Protein AF-X1QRP9-F1 (afdb_monomer_lite)

Structure (mmCIF, N/CA/C/O backbone):
data_AF-X1QRP9-F1
#
_entry.id   AF-X1QRP9-F1
#
loop_
_atom_site.group_PDB
_atom_site.id
_atom_site.type_symbol
_atom_site.label_atom_id
_atom_site.label_alt_id
_atom_site.label_comp_id
_atom_site.label_asym_id
_atom_site.label_entity_id
_atom_site.label_seq_id
_atom_site.pdbx_PDB_ins_code
_atom_site.Cartn_x
_atom_site.Cartn_y
_atom_site.Cartn_z
_atom_site.occupancy
_atom_site.B_iso_or_equiv
_atom_site.auth_seq_id
_atom_site.auth_comp_id
_atom_site.auth_asym_id
_atom_site.auth_atom_id
_atom_site.pdbx_PDB_model_num
ATOM 1 N N . HIS A 1 1 ? -8.861 1.552 -11.876 1.00 71.75 1 HIS A N 1
ATOM 2 C CA . HIS A 1 1 ? -9.420 2.735 -11.237 1.00 71.75 1 HIS A CA 1
ATOM 3 C C . HIS A 1 1 ? -10.014 2.320 -9.897 1.00 71.75 1 HIS A C 1
ATOM 5 O O . HIS A 1 1 ? -9.327 2.459 -8.900 1.00 71.75 1 HIS A O 1
ATOM 11 N N . ILE A 1 2 ? -11.141 1.589 -9.856 1.00 81.44 2 ILE A N 1
ATOM 12 C CA . ILE A 1 2 ? -11.841 1.219 -8.601 1.00 81.44 2 ILE A CA 1
ATOM 13 C C . ILE A 1 2 ? -10.967 0.618 -7.484 1.00 81.44 2 ILE A C 1
ATOM 15 O O . ILE A 1 2 ? -11.056 1.050 -6.340 1.00 81.44 2 ILE A O 1
ATOM 19 N N . ASN A 1 3 ? -10.145 -0.391 -7.778 1.00 86.12 3 ASN A N 1
ATOM 20 C CA . ASN A 1 3 ? -9.515 -1.224 -6.745 1.00 86.12 3 ASN A CA 1
ATOM 21 C C . ASN A 1 3 ? -8.020 -0.968 -6.515 1.00 86.12 3 ASN A C 1
ATOM 23 O O . ASN A 1 3 ? -7.370 -1.721 -5.788 1.00 86.12 3 ASN A O 1
ATOM 27 N N . ARG A 1 4 ? -7.429 0.040 -7.165 1.00 90.00 4 ARG A N 1
ATOM 28 C CA . ARG A 1 4 ? -5.968 0.191 -7.177 1.00 90.00 4 ARG A CA 1
ATOM 29 C C . ARG A 1 4 ? -5.535 1.651 -7.340 1.00 90.00 4 ARG A C 1
ATOM 31 O O . ARG A 1 4 ? -5.094 2.006 -8.425 1.00 90.00 4 ARG A O 1
ATOM 38 N N . PRO A 1 5 ? -5.562 2.467 -6.276 1.00 94.75 5 PRO A N 1
ATOM 39 C CA . PRO A 1 5 ? -5.031 3.833 -6.306 1.00 94.75 5 PRO A CA 1
ATOM 40 C C . PRO A 1 5 ? -3.521 3.864 -6.612 1.00 94.75 5 PRO A C 1
ATOM 42 O O . PRO A 1 5 ? -2.751 3.103 -6.012 1.00 94.75 5 PRO A O 1
ATOM 45 N N . TYR A 1 6 ? -3.060 4.732 -7.516 1.00 96.00 6 TYR A N 1
ATOM 46 C CA . TYR A 1 6 ? -1.643 4.890 -7.889 1.00 96.00 6 TYR A CA 1
ATOM 47 C C . TYR A 1 6 ? -1.276 6.343 -8.215 1.00 96.00 6 TYR A C 1
ATOM 49 O O . TYR A 1 6 ? -2.115 7.108 -8.669 1.00 96.00 6 TYR A O 1
ATOM 57 N N . ASP A 1 7 ? 0.004 6.688 -8.049 1.00 95.50 7 ASP A N 1
ATOM 58 C CA . ASP A 1 7 ? 0.569 7.990 -8.441 1.00 95.50 7 ASP A CA 1
ATOM 59 C C . ASP A 1 7 ? 1.018 7.982 -9.905 1.00 95.50 7 ASP A C 1
ATOM 61 O O . ASP A 1 7 ? 1.052 9.017 -10.562 1.00 95.50 7 ASP A O 1
ATOM 65 N N . ARG A 1 8 ? 1.416 6.812 -10.425 1.00 95.50 8 ARG A N 1
ATOM 66 C CA . ARG A 1 8 ? 1.807 6.647 -11.831 1.00 95.50 8 ARG A CA 1
ATOM 67 C C . ARG A 1 8 ? 1.190 5.377 -12.407 1.00 95.50 8 ARG A C 1
ATOM 69 O O . ARG A 1 8 ? 1.324 4.320 -11.774 1.00 95.50 8 ARG A O 1
ATOM 76 N N . PRO A 1 9 ? 0.540 5.447 -13.580 1.00 95.06 9 PRO A N 1
ATOM 77 C CA . PRO A 1 9 ? -0.010 4.268 -14.224 1.00 95.06 9 PRO A CA 1
ATOM 78 C C . PRO A 1 9 ? 1.104 3.371 -14.773 1.00 95.06 9 PRO A C 1
ATOM 80 O O . PRO A 1 9 ? 2.276 3.747 -14.852 1.00 95.06 9 PRO A O 1
ATOM 83 N N . VAL A 1 10 ? 0.723 2.155 -15.156 1.00 94.81 10 VAL A N 1
ATOM 84 C CA . VAL A 1 10 ? 1.547 1.329 -16.049 1.00 94.81 10 VAL A CA 1
ATOM 85 C C . VAL A 1 10 ? 1.682 2.026 -17.412 1.00 94.81 10 VAL A C 1
ATOM 87 O O . VAL A 1 10 ? 0.825 2.822 -17.795 1.00 94.81 10 VAL A O 1
ATOM 90 N N . LYS A 1 11 ? 2.749 1.742 -18.160 1.00 92.88 11 LYS A N 1
ATOM 91 C CA . LYS A 1 11 ? 2.922 2.209 -19.541 1.00 92.88 11 LYS A CA 1
ATOM 92 C C . LYS A 1 11 ? 1.753 1.705 -20.394 1.00 92.88 11 LYS A C 1
ATOM 94 O O . LYS A 1 11 ? 1.412 0.528 -20.328 1.00 92.88 11 LYS A O 1
ATOM 99 N N . GLY A 1 12 ? 1.145 2.603 -21.170 1.00 91.19 12 GLY A N 1
ATOM 100 C CA . GLY A 1 12 ? -0.067 2.309 -21.947 1.00 91.19 12 GLY A CA 1
ATOM 101 C C . GLY A 1 12 ? -1.344 2.192 -21.105 1.00 91.19 12 GLY A C 1
ATOM 102 O O . GLY A 1 12 ? -2.407 1.924 -21.651 1.00 91.19 12 GLY A O 1
ATOM 103 N N . GLY A 1 13 ? -1.257 2.386 -19.785 1.00 91.81 13 GLY A N 1
ATOM 104 C CA . GLY A 1 13 ? -2.422 2.519 -18.920 1.00 91.81 13 GLY A CA 1
ATOM 105 C C . GLY A 1 13 ? -3.061 3.903 -19.026 1.00 91.81 13 GLY A C 1
ATOM 106 O O . GLY A 1 13 ? -2.568 4.793 -19.716 1.00 91.81 13 GLY A O 1
ATOM 107 N N . TYR A 1 14 ? -4.152 4.087 -18.291 1.00 91.88 14 TYR A N 1
ATOM 108 C CA . TYR A 1 14 ? -4.891 5.344 -18.242 1.00 91.88 14 TYR A CA 1
ATOM 109 C C . TYR A 1 14 ? -4.577 6.143 -16.971 1.00 91.88 14 TYR A C 1
ATOM 111 O O . TYR A 1 14 ? -4.161 5.593 -15.946 1.00 91.88 14 TYR A O 1
ATOM 119 N N . ASN A 1 15 ? -4.804 7.452 -17.031 1.00 90.00 15 ASN A N 1
ATOM 120 C CA . ASN A 1 15 ? -4.772 8.305 -15.847 1.00 90.00 15 ASN A CA 1
ATOM 121 C C . ASN A 1 15 ? -6.000 8.040 -14.985 1.00 90.00 15 ASN A C 1
ATOM 123 O O . ASN A 1 15 ? -7.093 7.857 -15.514 1.00 90.00 15 ASN A O 1
ATOM 127 N N . GLU A 1 16 ? -5.812 8.021 -13.669 1.00 88.75 16 GLU A N 1
ATOM 128 C CA . GLU A 1 16 ? -6.921 7.811 -12.745 1.00 88.75 16 GLU A CA 1
ATOM 129 C C . GLU A 1 16 ? -8.007 8.881 -12.999 1.00 88.75 16 GLU A C 1
ATOM 131 O O . GLU A 1 16 ? -7.673 10.066 -13.077 1.00 88.75 16 GLU A O 1
ATOM 136 N N . PRO A 1 17 ? -9.284 8.489 -13.175 1.00 91.56 17 PRO A N 1
ATOM 137 C CA . PRO A 1 17 ? -10.365 9.429 -13.485 1.00 91.56 17 PRO A CA 1
ATOM 138 C C . PRO A 1 17 ? -10.736 10.322 -12.291 1.00 91.56 17 PRO A C 1
ATOM 140 O O . PRO A 1 17 ? -11.514 11.259 -12.438 1.00 91.56 17 PRO A O 1
ATOM 143 N N . GLU A 1 18 ? -10.197 10.026 -11.109 1.00 93.31 18 GLU A N 1
ATOM 144 C CA . GLU A 1 18 ? -10.413 10.755 -9.867 1.00 93.31 18 GLU A CA 1
ATOM 145 C C . GLU A 1 18 ? -9.108 10.874 -9.077 1.00 93.31 18 GLU A C 1
ATOM 147 O O . GLU A 1 18 ? -8.133 10.159 -9.321 1.00 93.31 18 GLU A O 1
ATOM 152 N N . HIS A 1 19 ? -9.082 11.765 -8.087 1.00 94.62 19 HIS A N 1
ATOM 153 C CA . HIS A 1 19 ? -7.948 11.821 -7.174 1.00 94.62 19 HIS A CA 1
ATOM 154 C C . HIS A 1 19 ? -7.814 10.477 -6.419 1.00 94.62 19 HIS A C 1
ATOM 156 O O . HIS A 1 19 ? -8.803 10.022 -5.837 1.00 94.62 19 HIS A O 1
ATOM 162 N N . PRO A 1 20 ? -6.620 9.849 -6.341 1.00 95.25 20 PRO A N 1
ATOM 163 C CA . PRO A 1 20 ? -6.464 8.499 -5.782 1.00 95.25 20 PRO A CA 1
ATOM 164 C C . PRO A 1 20 ? -6.972 8.323 -4.340 1.00 95.25 20 PRO A C 1
ATOM 166 O O . PRO A 1 20 ? -7.359 7.222 -3.949 1.00 95.25 20 PRO A O 1
ATOM 169 N N . LEU A 1 21 ? -7.015 9.405 -3.553 1.00 95.75 21 LEU A N 1
ATOM 170 C CA . LEU A 1 21 ? -7.603 9.404 -2.207 1.00 95.75 21 LEU A CA 1
ATOM 171 C C . LEU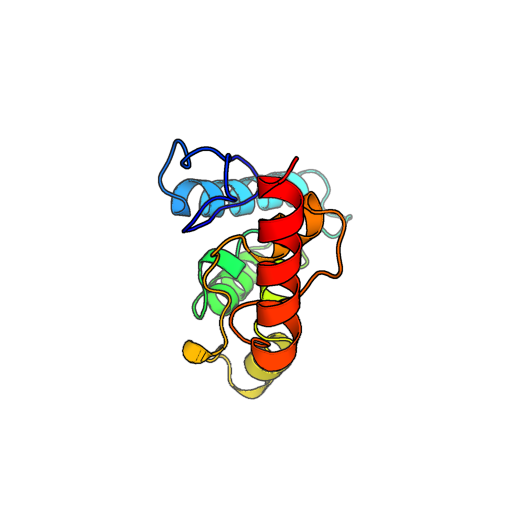 A 1 21 ? -9.096 9.023 -2.206 1.00 95.75 21 LEU A C 1
ATOM 173 O O . LEU A 1 21 ? -9.529 8.336 -1.284 1.00 95.75 21 LEU A O 1
ATOM 177 N N . HIS A 1 22 ? -9.864 9.384 -3.242 1.00 96.19 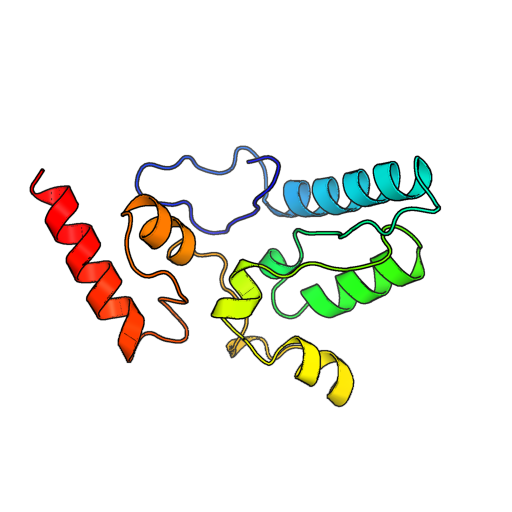22 HIS A N 1
ATOM 178 C CA . HIS A 1 22 ? -11.251 8.925 -3.390 1.00 96.19 22 HIS A CA 1
ATOM 179 C C . HIS A 1 22 ? -11.315 7.405 -3.557 1.00 96.19 22 HIS A C 1
ATOM 181 O O . HIS A 1 22 ? -12.147 6.752 -2.930 1.00 96.19 22 HIS A O 1
ATOM 187 N N . GLY A 1 23 ? -10.382 6.824 -4.316 1.00 95.88 23 GLY A N 1
ATOM 188 C CA . GLY A 1 23 ? -10.241 5.374 -4.435 1.00 95.88 23 GLY A CA 1
ATOM 189 C C . GLY A 1 23 ? -9.894 4.705 -3.100 1.00 95.88 23 GLY A C 1
ATOM 190 O O . GLY A 1 23 ? -10.467 3.673 -2.763 1.00 95.88 23 GLY A O 1
ATOM 191 N N . VAL A 1 24 ? -9.011 5.305 -2.294 1.00 97.06 24 VAL A N 1
ATOM 192 C CA . VAL A 1 24 ? -8.697 4.802 -0.941 1.00 97.06 24 VAL A CA 1
ATOM 193 C C . VAL A 1 24 ? -9.930 4.837 -0.035 1.00 97.06 24 VAL A C 1
ATOM 195 O O . VAL A 1 24 ? -10.278 3.818 0.558 1.00 97.06 24 VAL A O 1
ATOM 198 N N . GLN A 1 25 ? -10.624 5.976 0.030 1.00 96.75 25 GLN A N 1
ATOM 199 C CA . GLN A 1 25 ? -11.858 6.124 0.807 1.00 96.75 25 GLN A CA 1
ATOM 200 C C . GLN A 1 25 ? -12.907 5.087 0.388 1.00 96.75 25 GLN A C 1
ATOM 202 O O . GLN A 1 25 ? -13.547 4.461 1.233 1.00 96.75 25 GLN A O 1
ATOM 207 N N . ARG A 1 26 ? -13.077 4.893 -0.923 1.00 96.50 26 ARG A N 1
ATOM 208 C CA . ARG A 1 26 ? -14.007 3.918 -1.492 1.00 96.50 26 ARG A CA 1
ATOM 209 C C . ARG A 1 26 ? -13.687 2.506 -1.030 1.00 96.50 26 ARG A C 1
ATOM 211 O O . ARG A 1 26 ? -14.602 1.790 -0.641 1.00 96.50 26 ARG A O 1
ATOM 218 N N . LEU A 1 27 ? -12.412 2.121 -1.035 1.00 96.88 27 LEU A N 1
ATOM 219 C CA . LEU A 1 27 ? -11.997 0.797 -0.580 1.00 96.88 27 LEU A CA 1
ATOM 220 C C . LEU A 1 27 ? -12.295 0.579 0.901 1.00 96.88 27 LEU A C 1
ATOM 222 O O . LEU A 1 27 ? -12.833 -0.471 1.236 1.00 96.88 27 LEU A O 1
ATOM 226 N N . PHE A 1 28 ? -12.033 1.571 1.757 1.00 97.31 28 PHE A N 1
ATOM 227 C CA . PHE A 1 28 ? -12.357 1.480 3.186 1.00 97.31 28 PHE A CA 1
ATOM 228 C C . PHE A 1 28 ? -13.862 1.330 3.409 1.00 97.31 28 PHE A C 1
ATOM 230 O O . PHE A 1 28 ? -14.298 0.422 4.119 1.00 97.31 28 PHE A O 1
ATOM 237 N N . LYS A 1 29 ? -14.658 2.172 2.739 1.00 97.25 29 LYS A N 1
ATOM 238 C CA . LYS A 1 29 ? -16.121 2.129 2.814 1.00 97.25 29 LYS A CA 1
ATOM 239 C C . LYS A 1 29 ? -16.664 0.764 2.389 1.00 97.25 29 LYS A C 1
ATOM 241 O O . LYS A 1 29 ? -17.440 0.172 3.130 1.00 97.25 29 LYS A O 1
ATOM 246 N N . LEU A 1 30 ? -16.237 0.258 1.232 1.00 96.94 30 LEU A N 1
ATOM 247 C CA . LEU A 1 30 ? -16.715 -1.022 0.706 1.00 96.94 30 LEU A CA 1
ATOM 248 C C . LEU A 1 30 ? -16.326 -2.190 1.616 1.00 96.94 30 LEU A C 1
ATOM 250 O O . LEU A 1 30 ? -17.158 -3.054 1.866 1.00 96.94 30 LEU A O 1
ATOM 254 N N . SER A 1 31 ? -15.103 -2.209 2.163 1.00 97.00 31 SER A N 1
ATOM 255 C CA . SER A 1 31 ? -14.740 -3.235 3.150 1.00 97.00 31 SER A CA 1
ATOM 256 C C . SER A 1 31 ? -15.613 -3.164 4.407 1.00 97.00 31 SER A C 1
ATOM 258 O O . SER A 1 31 ? -16.061 -4.209 4.869 1.00 97.00 31 SER A O 1
ATOM 260 N N . GLY A 1 32 ? -15.933 -1.951 4.879 1.00 97.94 32 GLY A N 1
ATOM 261 C CA . GLY A 1 32 ? -16.854 -1.698 5.994 1.00 97.94 32 GLY A CA 1
ATOM 262 C C . GLY A 1 32 ? -18.259 -2.222 5.752 1.00 97.94 32 GLY A C 1
ATOM 263 O O . GLY A 1 32 ? -18.843 -2.878 6.612 1.00 97.94 32 GLY A O 1
ATOM 264 N N . GLU A 1 33 ? -18.807 -1.948 4.573 1.00 98.12 33 GLU A N 1
ATOM 265 C CA . GLU A 1 33 ? -20.128 -2.432 4.172 1.00 98.12 33 GLU A CA 1
ATOM 266 C C . GLU A 1 33 ? -20.164 -3.962 4.102 1.00 98.12 33 GLU A C 1
ATOM 268 O O . GLU A 1 33 ? -21.097 -4.571 4.624 1.00 98.12 33 GLU A O 1
ATOM 273 N N . ILE A 1 34 ? -19.124 -4.588 3.541 1.00 97.81 34 ILE A N 1
ATOM 274 C CA . ILE A 1 34 ? -19.019 -6.051 3.479 1.00 97.81 34 ILE A CA 1
ATOM 275 C C . ILE A 1 34 ? -18.894 -6.638 4.890 1.00 97.81 34 ILE A C 1
ATOM 277 O O . ILE A 1 34 ? -19.649 -7.545 5.225 1.00 97.81 34 ILE A O 1
ATOM 281 N N . GLN A 1 35 ? -18.008 -6.113 5.744 1.00 98.25 35 GLN A N 1
ATOM 282 C CA . GLN A 1 35 ? -17.811 -6.641 7.101 1.00 98.25 35 GLN A CA 1
ATOM 283 C C . GLN A 1 35 ? -19.092 -6.566 7.938 1.00 98.25 35 GLN A C 1
ATOM 285 O O . GLN A 1 35 ? -19.382 -7.490 8.691 1.00 98.25 35 GLN A O 1
ATOM 290 N N . LYS A 1 36 ? -19.880 -5.496 7.781 1.00 98.12 36 LYS A N 1
ATOM 291 C CA . LYS A 1 36 ? -21.189 -5.354 8.438 1.00 98.12 36 LYS A CA 1
ATOM 292 C C . LYS A 1 36 ? -22.229 -6.332 7.900 1.00 98.12 36 LYS A C 1
ATOM 294 O O . LYS A 1 36 ? -23.067 -6.795 8.665 1.00 98.12 36 LYS A O 1
ATOM 299 N N . ALA A 1 37 ? -22.200 -6.620 6.599 1.00 98.44 37 ALA A N 1
ATOM 300 C CA . ALA A 1 37 ? -23.140 -7.542 5.969 1.00 98.44 37 ALA A CA 1
ATOM 301 C C . ALA A 1 37 ? -22.860 -9.013 6.326 1.00 98.44 37 ALA A C 1
ATOM 303 O O . ALA A 1 37 ? -23.790 -9.814 6.362 1.00 98.44 37 ALA A O 1
ATOM 304 N N . VAL A 1 38 ? -21.597 -9.365 6.591 1.00 97.38 38 VAL A N 1
ATOM 305 C CA . VAL A 1 38 ? -21.165 -10.722 6.966 1.00 97.38 38 VAL A CA 1
ATOM 306 C C . VAL A 1 38 ? -20.264 -10.692 8.214 1.00 97.38 38 VAL A C 1
ATOM 308 O O . VAL A 1 38 ? -19.059 -10.923 8.110 1.00 97.38 38 VAL A O 1
ATOM 311 N N . PRO A 1 39 ? -20.818 -10.405 9.409 1.00 96.00 39 PRO A N 1
ATOM 312 C CA . PRO A 1 39 ? -20.031 -10.123 10.617 1.00 96.00 39 PRO A CA 1
ATOM 313 C C . PRO A 1 39 ? -19.126 -11.279 11.062 1.00 96.00 39 PRO A C 1
ATOM 315 O O . PRO A 1 39 ? -18.037 -11.030 11.573 1.00 96.00 39 PRO A O 1
ATOM 318 N N . ASP A 1 40 ? -19.531 -12.525 10.814 1.00 97.12 40 ASP A N 1
ATOM 319 C CA . ASP A 1 40 ? -18.777 -13.716 11.226 1.00 97.12 40 ASP A CA 1
ATOM 320 C C . ASP A 1 40 ? -17.641 -14.089 10.259 1.00 97.12 40 ASP A C 1
ATOM 322 O O . ASP A 1 40 ? -16.828 -14.965 10.556 1.00 97.12 40 ASP A O 1
ATOM 326 N N . LEU A 1 41 ? -17.565 -13.437 9.092 1.00 97.50 41 LEU A N 1
ATOM 327 C CA . LEU A 1 41 ? -16.513 -13.666 8.108 1.00 97.50 41 LEU A CA 1
ATOM 328 C C . LEU A 1 41 ? -15.466 -12.543 8.192 1.00 97.50 41 LEU A C 1
ATOM 330 O O . LEU A 1 41 ? -15.790 -11.385 7.914 1.00 97.50 41 LEU A O 1
ATOM 334 N N . PRO A 1 42 ? -14.195 -12.846 8.513 1.00 97.62 42 PRO A N 1
ATOM 335 C CA . PRO A 1 42 ? -13.136 -11.844 8.500 1.00 97.62 42 PRO A CA 1
ATOM 336 C C . PRO A 1 42 ? -12.935 -11.241 7.104 1.00 97.62 42 PRO A C 1
ATOM 338 O O . PRO A 1 42 ? -12.559 -11.935 6.157 1.00 97.62 42 PRO A O 1
ATOM 341 N N . VAL A 1 43 ? -13.134 -9.929 6.981 1.00 98.25 43 VAL A N 1
ATOM 342 C CA . VAL A 1 43 ? -12.855 -9.175 5.753 1.00 98.25 43 VAL A CA 1
ATOM 343 C C . VAL A 1 43 ? -11.442 -8.597 5.803 1.00 98.25 43 VAL A C 1
ATOM 345 O O . VAL A 1 43 ? -10.967 -8.154 6.850 1.00 98.25 43 VAL A O 1
ATOM 348 N N . VAL A 1 44 ? -10.765 -8.574 4.651 1.00 97.75 44 VAL A N 1
ATOM 349 C CA . VAL A 1 44 ? -9.460 -7.921 4.481 1.00 97.75 44 VAL A CA 1
ATOM 350 C C . VAL A 1 44 ? -9.650 -6.575 3.775 1.00 97.75 44 VAL A C 1
ATOM 352 O O . VAL A 1 44 ? -9.957 -6.528 2.584 1.00 97.75 44 VAL A O 1
ATOM 355 N N . GLY A 1 45 ? -9.432 -5.473 4.494 1.00 96.88 45 GLY A N 1
ATOM 356 C CA . GLY A 1 45 ? -9.375 -4.126 3.927 1.00 96.88 45 GLY A CA 1
ATOM 357 C C . GLY A 1 45 ? -8.155 -3.937 3.019 1.00 96.88 45 GLY A C 1
ATOM 358 O O . GLY A 1 45 ? -7.129 -4.600 3.177 1.00 96.88 45 GLY A O 1
ATOM 359 N N . SER A 1 46 ? -8.227 -3.011 2.062 1.00 96.25 46 SER A N 1
ATOM 360 C CA . SER A 1 46 ? -7.116 -2.719 1.142 1.00 96.25 46 SER A CA 1
ATOM 361 C C . SER A 1 46 ? -7.007 -1.224 0.818 1.00 96.25 46 SER A C 1
ATOM 363 O O . SER A 1 46 ? -7.796 -0.414 1.290 1.00 96.25 46 SER A O 1
ATOM 365 N N . GLY A 1 47 ? -5.998 -0.833 0.031 1.00 95.75 47 GLY A N 1
ATOM 366 C CA . GLY A 1 47 ? -5.777 0.564 -0.382 1.00 95.75 47 GLY A CA 1
ATOM 367 C C . GLY A 1 47 ? -4.719 1.323 0.430 1.00 95.75 47 GLY A C 1
ATOM 368 O O . GLY A 1 47 ? -4.209 2.344 -0.030 1.00 95.75 47 GLY A O 1
ATOM 369 N N . TYR A 1 48 ? -4.272 0.785 1.569 1.00 97.38 48 TYR A N 1
ATOM 370 C CA . TYR A 1 48 ? -3.320 1.452 2.476 1.00 97.38 48 TYR A CA 1
ATOM 371 C C . TYR A 1 48 ? -1.961 1.773 1.862 1.00 97.38 48 TYR A C 1
ATOM 373 O O . TYR A 1 48 ? -1.323 2.750 2.240 1.00 97.38 48 TYR A O 1
ATOM 381 N N . SER A 1 49 ? -1.502 0.976 0.891 1.00 97.06 49 SER A N 1
ATOM 382 C CA . SER A 1 49 ? -0.190 1.185 0.265 1.00 97.06 49 SER A CA 1
ATOM 383 C C . SER A 1 49 ? -0.080 2.510 -0.496 1.00 97.06 49 SER A C 1
ATOM 385 O O . SER A 1 49 ? 1.017 2.855 -0.923 1.00 97.06 49 SER A O 1
ATOM 387 N N . TRP A 1 50 ? -1.185 3.216 -0.767 1.00 97.44 50 TRP A N 1
ATOM 388 C CA . TRP A 1 50 ? -1.122 4.557 -1.354 1.00 97.44 50 TRP A CA 1
ATOM 389 C C . TRP A 1 50 ? -0.827 5.643 -0.310 1.00 97.44 50 TRP A C 1
ATOM 391 O O . TRP A 1 50 ? -0.137 6.608 -0.615 1.00 97.44 50 TRP A O 1
ATOM 401 N N . LEU A 1 51 ? -1.230 5.420 0.945 1.00 97.81 51 LEU A N 1
ATOM 402 C CA . LEU A 1 51 ? -1.019 6.336 2.072 1.00 97.81 51 LEU A CA 1
ATOM 403 C C . LEU A 1 51 ? 0.413 6.307 2.636 1.00 97.81 51 LEU A C 1
ATOM 405 O O . LEU A 1 51 ? 0.742 7.093 3.524 1.00 97.81 51 LEU A O 1
ATOM 409 N N . ARG A 1 52 ? 1.277 5.418 2.124 1.00 97.81 52 ARG A N 1
ATOM 410 C CA . ARG A 1 52 ? 2.695 5.300 2.505 1.00 97.81 52 ARG A CA 1
ATOM 411 C C . ARG A 1 52 ? 2.856 5.154 4.024 1.00 97.81 52 ARG A C 1
ATOM 413 O O . ARG A 1 52 ? 2.286 4.224 4.591 1.00 97.81 52 ARG A O 1
ATOM 420 N N . GLN A 1 53 ? 3.595 6.053 4.678 1.00 97.81 53 GLN A N 1
ATOM 421 C CA . GLN A 1 53 ? 3.854 6.006 6.117 1.00 97.81 53 GLN A CA 1
ATOM 422 C C . GLN A 1 53 ? 2.588 6.127 6.973 1.00 97.81 53 GLN A C 1
ATOM 424 O O . GLN A 1 53 ? 2.555 5.639 8.097 1.00 97.81 53 GLN A O 1
ATOM 429 N N . PHE A 1 54 ? 1.530 6.733 6.430 1.00 98.12 54 PHE A N 1
ATOM 430 C CA . PHE A 1 54 ? 0.248 6.887 7.117 1.00 98.12 54 PHE A CA 1
ATOM 431 C C . PHE A 1 54 ? -0.646 5.649 6.981 1.00 98.12 54 PHE A C 1
ATOM 433 O O . PHE A 1 54 ? -1.685 5.564 7.632 1.00 98.12 54 PHE A O 1
ATOM 440 N N . GLY A 1 55 ? -0.250 4.672 6.154 1.00 97.75 55 GLY A N 1
ATOM 441 C CA . GLY A 1 55 ? -1.017 3.451 5.929 1.00 97.75 55 GLY A CA 1
ATOM 442 C C . GLY A 1 55 ? -1.281 2.678 7.218 1.00 97.75 55 GLY A C 1
ATOM 443 O O . GLY A 1 55 ? -2.399 2.222 7.417 1.00 97.75 55 GLY A O 1
ATOM 444 N N . GLY A 1 56 ? -0.297 2.589 8.118 1.00 97.38 56 GLY A N 1
ATOM 445 C CA . GLY A 1 56 ? -0.463 1.903 9.403 1.00 97.38 56 GLY A CA 1
ATOM 446 C C . GLY A 1 56 ? -1.470 2.572 10.340 1.00 97.38 56 GLY A C 1
ATOM 447 O O . GLY A 1 56 ? -2.331 1.891 10.887 1.00 97.38 56 GLY A O 1
ATOM 448 N N . ALA A 1 57 ? -1.428 3.901 10.464 1.00 97.62 57 ALA A N 1
ATOM 449 C CA . ALA A 1 57 ? -2.402 4.644 11.267 1.00 97.62 57 ALA A CA 1
ATOM 450 C C . ALA A 1 57 ? -3.826 4.501 10.702 1.00 97.62 57 ALA A C 1
ATOM 452 O O . ALA A 1 57 ? -4.779 4.284 11.446 1.00 97.62 57 ALA A O 1
ATOM 453 N N . ALA A 1 58 ? -3.970 4.546 9.373 1.00 98.06 58 ALA A N 1
ATOM 454 C CA . ALA A 1 58 ? -5.253 4.306 8.720 1.00 98.06 58 ALA A CA 1
ATOM 455 C C . ALA A 1 58 ? -5.762 2.871 8.937 1.00 98.06 58 ALA A C 1
ATOM 457 O O . ALA A 1 58 ? -6.966 2.669 9.081 1.00 98.06 58 ALA A O 1
ATOM 458 N N . VAL A 1 59 ? -4.872 1.874 8.973 1.00 97.50 59 VAL A N 1
ATOM 459 C CA . VAL A 1 59 ? -5.239 0.498 9.338 1.00 97.50 59 VAL A CA 1
ATOM 460 C C . VAL A 1 59 ? -5.767 0.436 10.761 1.00 97.50 59 VAL A C 1
ATOM 462 O O . VAL A 1 59 ? -6.862 -0.085 10.947 1.00 97.50 59 VAL A O 1
ATOM 465 N N . ALA A 1 60 ? -5.025 0.982 11.729 1.00 97.31 60 ALA A N 1
ATOM 466 C CA . ALA A 1 60 ? -5.421 0.966 13.134 1.00 97.31 60 ALA A CA 1
ATOM 467 C C . ALA A 1 60 ? -6.832 1.543 13.310 1.00 97.31 60 ALA A C 1
ATOM 469 O O . ALA A 1 60 ? -7.706 0.864 13.838 1.00 97.31 60 ALA A O 1
ATOM 470 N N . ALA A 1 61 ? -7.088 2.720 12.728 1.00 97.94 61 ALA A N 1
ATOM 471 C CA . ALA A 1 61 ? -8.395 3.362 12.788 1.00 97.94 61 ALA A CA 1
ATOM 472 C C . ALA A 1 61 ? -9.517 2.514 12.162 1.00 97.94 61 ALA A C 1
ATOM 474 O O . ALA A 1 61 ? -10.607 2.431 12.718 1.00 97.94 61 ALA A O 1
ATOM 475 N N . ASN A 1 62 ? -9.299 1.890 11.002 1.00 98.25 62 ASN A N 1
ATOM 476 C CA . ASN A 1 62 ? -10.364 1.107 10.370 1.00 98.25 62 ASN A CA 1
ATOM 477 C C . ASN A 1 62 ? -10.643 -0.217 11.102 1.00 98.25 62 ASN A C 1
ATOM 479 O O . ASN A 1 62 ? -11.805 -0.607 11.210 1.00 98.25 62 ASN A O 1
ATOM 483 N N . VAL A 1 63 ? -9.603 -0.891 11.606 1.00 97.62 63 VAL A N 1
ATOM 484 C CA . VAL A 1 63 ? -9.753 -2.139 12.374 1.00 97.62 63 VAL A CA 1
ATOM 485 C C . VAL A 1 63 ? -10.447 -1.864 13.708 1.00 97.62 63 VAL A C 1
ATOM 487 O O . VAL A 1 63 ? -11.410 -2.548 14.038 1.00 97.62 63 VAL A O 1
ATOM 490 N N . GLU A 1 64 ? -10.024 -0.828 14.436 1.00 97.94 64 GLU A N 1
ATOM 491 C CA . GLU A 1 64 ? -10.634 -0.425 15.712 1.00 97.94 64 GLU A CA 1
ATOM 492 C C . GLU A 1 64 ? -12.118 -0.059 15.554 1.00 97.94 64 GLU A C 1
ATOM 494 O O . GLU A 1 64 ? -12.948 -0.432 16.378 1.00 97.94 64 GLU A O 1
ATOM 499 N N . ASN A 1 65 ? -12.481 0.583 14.440 1.00 97.38 65 ASN A N 1
ATOM 500 C CA . ASN A 1 65 ? -13.867 0.936 14.119 1.00 97.38 65 ASN A CA 1
ATOM 501 C C . ASN A 1 65 ? -14.666 -0.199 13.447 1.00 97.38 65 ASN A C 1
ATOM 503 O O . ASN A 1 65 ? -15.714 0.065 12.844 1.00 97.38 65 ASN A O 1
ATOM 507 N N . GLY A 1 66 ? -14.166 -1.440 13.471 1.00 96.44 66 GLY A N 1
ATOM 508 C CA . GLY A 1 66 ? -14.861 -2.614 12.937 1.00 96.44 66 GLY A CA 1
ATOM 509 C C . GLY A 1 66 ? -15.159 -2.551 11.435 1.00 96.44 66 GLY A C 1
ATOM 510 O O . GLY A 1 66 ? -16.090 -3.204 10.970 1.00 96.44 66 GLY A O 1
ATOM 511 N N . GLN A 1 67 ? -14.413 -1.755 10.657 1.00 97.69 67 GLN A N 1
ATOM 512 C CA . GLN A 1 67 ? -14.618 -1.669 9.205 1.00 97.69 67 GLN A CA 1
ATOM 513 C C . GLN A 1 67 ? -14.150 -2.941 8.487 1.00 97.69 67 GLN A C 1
ATOM 515 O O . GLN A 1 67 ? -14.621 -3.257 7.405 1.00 97.69 67 GLN A O 1
ATOM 520 N N . HIS A 1 68 ? -13.199 -3.672 9.051 1.00 97.69 68 HIS A N 1
ATOM 521 C CA . HIS A 1 68 ? -12.769 -4.983 8.568 1.00 97.69 68 HIS A CA 1
ATOM 522 C C . HIS A 1 68 ? -11.872 -5.623 9.626 1.00 97.69 68 HIS A C 1
ATOM 524 O O . HIS A 1 68 ? -11.180 -4.926 10.370 1.00 97.69 68 HIS A O 1
ATOM 530 N N . ALA A 1 69 ? -11.839 -6.950 9.663 1.00 97.69 69 ALA A N 1
ATOM 531 C CA . ALA A 1 69 ? -11.042 -7.689 10.638 1.00 97.69 69 ALA A CA 1
ATOM 532 C C . ALA A 1 69 ? -9.525 -7.606 10.383 1.00 97.69 69 ALA A C 1
ATOM 534 O O . ALA A 1 69 ? -8.732 -7.639 11.319 1.00 97.69 69 ALA A O 1
ATOM 535 N N . LEU A 1 70 ? -9.104 -7.513 9.117 1.00 97.38 70 LEU A N 1
ATOM 536 C CA . LEU A 1 70 ? -7.696 -7.584 8.711 1.00 97.38 70 LEU A CA 1
ATOM 537 C C . LEU A 1 70 ? -7.357 -6.499 7.689 1.00 97.38 70 LEU A C 1
ATOM 539 O O . LEU A 1 70 ? -8.228 -6.034 6.962 1.00 97.38 70 LEU A O 1
ATOM 543 N N . ALA A 1 71 ? -6.082 -6.127 7.577 1.00 95.81 71 ALA A N 1
ATOM 544 C CA . ALA A 1 71 ? -5.613 -5.167 6.579 1.00 95.81 71 ALA A CA 1
ATOM 545 C C . ALA A 1 71 ? -4.566 -5.769 5.638 1.00 95.81 71 ALA A C 1
ATOM 547 O O . ALA A 1 71 ? -3.549 -6.316 6.062 1.00 95.81 71 ALA A O 1
ATOM 548 N N . GLY A 1 72 ? -4.807 -5.624 4.337 1.00 95.69 72 GLY A N 1
ATOM 549 C CA . GLY A 1 72 ? -3.966 -6.139 3.269 1.00 95.69 72 GLY A CA 1
ATOM 550 C C . GLY A 1 72 ? -3.020 -5.091 2.685 1.00 95.69 72 GLY A C 1
ATOM 551 O O . GLY A 1 72 ? -3.419 -3.995 2.281 1.00 95.69 72 GLY A O 1
ATOM 552 N N . PHE A 1 73 ? -1.753 -5.476 2.541 1.00 96.44 73 PHE A N 1
ATOM 553 C CA . PHE A 1 73 ? -0.700 -4.678 1.914 1.00 96.44 73 PHE A CA 1
ATOM 554 C C . PHE A 1 73 ? -0.026 -5.476 0.794 1.00 96.44 73 PHE A C 1
ATOM 556 O O . PHE A 1 73 ? 0.880 -6.262 1.038 1.00 96.44 73 PHE A O 1
ATOM 563 N N . GLY A 1 74 ? -0.445 -5.254 -0.455 1.00 94.50 74 GLY A N 1
ATOM 564 C CA . GLY A 1 74 ? 0.126 -5.959 -1.611 1.00 94.50 74 GLY A CA 1
ATOM 565 C C . GLY A 1 74 ? 1.486 -5.396 -2.032 1.00 94.50 74 GLY A C 1
ATOM 566 O O . GLY A 1 74 ? 2.545 -5.848 -1.617 1.00 94.50 74 GLY A O 1
ATOM 567 N N . ARG A 1 75 ? 1.478 -4.344 -2.855 1.00 96.75 75 ARG A N 1
ATOM 568 C CA . ARG A 1 75 ? 2.706 -3.712 -3.390 1.00 96.75 75 ARG A CA 1
ATOM 569 C C . ARG A 1 75 ? 3.639 -3.121 -2.326 1.00 96.75 75 ARG A C 1
ATOM 571 O O . ARG A 1 75 ? 4.820 -2.934 -2.603 1.00 96.75 75 ARG A O 1
ATOM 578 N N . GLN A 1 76 ? 3.130 -2.841 -1.128 1.00 97.75 76 GLN A N 1
ATOM 579 C CA . GLN A 1 76 ? 3.959 -2.461 0.014 1.00 97.75 76 GLN A CA 1
ATOM 580 C C . GLN A 1 76 ? 4.836 -3.619 0.507 1.00 97.75 76 GLN A C 1
ATOM 582 O O . GLN A 1 76 ? 5.962 -3.351 0.904 1.00 97.75 76 GLN A O 1
ATOM 587 N N . ALA A 1 77 ? 4.386 -4.875 0.412 1.00 96.81 77 ALA A N 1
ATOM 588 C CA . ALA A 1 77 ? 5.191 -6.030 0.808 1.00 96.81 77 ALA A CA 1
ATOM 589 C C . ALA A 1 77 ? 6.452 -6.185 -0.056 1.00 96.81 77 ALA A C 1
ATOM 591 O O . ALA A 1 77 ? 7.490 -6.568 0.463 1.00 96.81 77 ALA A O 1
ATOM 592 N N . PHE A 1 78 ? 6.401 -5.811 -1.343 1.00 97.62 78 PHE A N 1
ATOM 593 C CA . PHE A 1 78 ? 7.612 -5.725 -2.171 1.00 97.62 78 PHE A CA 1
ATOM 594 C C . PHE A 1 78 ? 8.512 -4.558 -1.764 1.00 97.62 78 PHE A C 1
ATOM 596 O O . PHE A 1 78 ? 9.723 -4.687 -1.749 1.00 97.62 78 PHE A O 1
ATOM 603 N N . ALA A 1 79 ? 7.925 -3.391 -1.502 1.00 98.31 79 ALA A N 1
ATOM 604 C CA . ALA A 1 79 ? 8.685 -2.176 -1.221 1.00 98.31 79 ALA A CA 1
ATOM 605 C C . ALA A 1 79 ? 9.383 -2.206 0.143 1.00 98.31 79 ALA A C 1
ATOM 607 O O . ALA A 1 79 ? 10.488 -1.699 0.287 1.00 98.31 79 ALA A O 1
ATOM 608 N N . TYR A 1 80 ? 8.705 -2.766 1.140 1.00 98.31 80 TYR A N 1
ATOM 609 C CA . TYR A 1 80 ? 9.092 -2.692 2.536 1.00 98.31 80 TYR A CA 1
ATOM 610 C C . TYR A 1 80 ? 8.684 -3.980 3.262 1.00 98.31 80 TYR A C 1
ATOM 612 O O . TYR A 1 80 ? 7.788 -3.930 4.095 1.00 98.31 80 TYR A O 1
ATOM 620 N N . PRO A 1 81 ? 9.322 -5.134 3.011 1.00 97.31 81 PRO A N 1
ATOM 621 C CA . PRO A 1 81 ? 8.868 -6.431 3.535 1.00 97.31 81 PRO A CA 1
ATOM 622 C C . PRO A 1 81 ? 8.664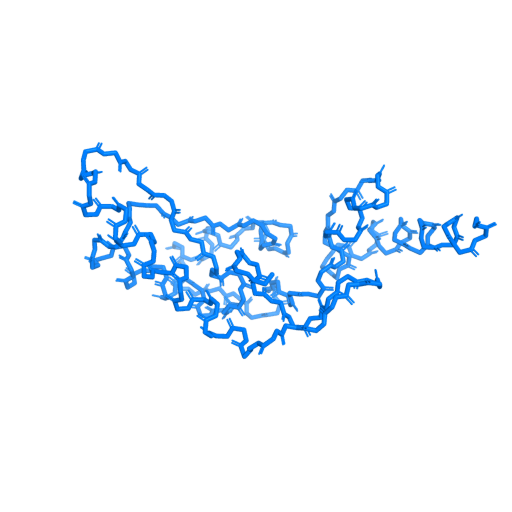 -6.484 5.060 1.00 97.31 81 PRO A C 1
ATOM 624 O O . PRO A 1 81 ? 7.766 -7.163 5.548 1.00 97.31 81 PRO A O 1
ATOM 627 N N . ASN A 1 82 ? 9.450 -5.710 5.814 1.00 97.44 82 ASN A N 1
ATOM 628 C CA . ASN A 1 82 ? 9.395 -5.654 7.277 1.00 97.44 82 ASN A CA 1
ATOM 629 C C . ASN A 1 82 ? 8.425 -4.596 7.840 1.00 97.44 82 ASN A C 1
ATOM 631 O O . ASN A 1 82 ? 8.434 -4.363 9.047 1.00 97.44 82 ASN A O 1
ATOM 635 N N . PHE A 1 83 ? 7.592 -3.948 7.014 1.00 97.81 83 PHE A N 1
ATOM 636 C CA . PHE A 1 83 ? 6.739 -2.838 7.464 1.00 97.81 83 PHE A CA 1
ATOM 637 C C . PHE A 1 83 ? 5.807 -3.224 8.624 1.00 97.81 83 PHE A C 1
ATOM 639 O O . PHE A 1 83 ? 5.582 -2.412 9.514 1.00 97.81 83 PHE A O 1
ATOM 646 N N . ALA A 1 84 ? 5.275 -4.452 8.625 1.00 96.31 84 ALA A N 1
ATOM 647 C CA . ALA A 1 84 ? 4.368 -4.924 9.670 1.00 96.31 84 ALA A CA 1
ATOM 648 C C . ALA A 1 84 ? 5.088 -5.062 11.018 1.00 96.31 84 ALA A C 1
ATOM 650 O O . ALA A 1 84 ? 4.552 -4.665 12.046 1.00 96.31 84 ALA A O 1
ATOM 651 N N . ARG A 1 85 ? 6.333 -5.556 11.003 1.00 97.69 85 ARG A N 1
ATOM 652 C CA . ARG A 1 85 ? 7.184 -5.617 12.196 1.00 97.69 85 ARG A CA 1
ATOM 653 C C . ARG A 1 85 ? 7.491 -4.217 12.716 1.00 97.69 85 ARG A C 1
ATOM 655 O O . ARG A 1 85 ? 7.302 -3.959 13.894 1.00 97.69 85 ARG A O 1
ATOM 662 N N . ASP A 1 86 ? 7.907 -3.311 11.831 1.00 97.75 86 ASP A N 1
ATOM 663 C CA . ASP A 1 86 ? 8.218 -1.932 12.220 1.00 97.75 86 ASP A CA 1
ATOM 664 C C . ASP A 1 86 ? 6.979 -1.204 12.778 1.00 97.75 86 ASP A C 1
ATOM 666 O O . ASP A 1 86 ? 7.102 -0.450 13.737 1.00 97.75 86 ASP A O 1
ATOM 670 N N . LEU A 1 87 ? 5.776 -1.481 12.263 1.00 95.94 87 LEU A N 1
ATOM 671 C CA . LEU A 1 87 ? 4.532 -0.979 12.856 1.00 95.94 87 LEU A CA 1
ATOM 672 C C . LEU A 1 87 ? 4.304 -1.488 14.282 1.00 95.94 87 LEU A C 1
ATOM 674 O O . LEU A 1 87 ? 3.921 -0.698 15.137 1.00 95.94 87 LEU A O 1
ATOM 678 N N . LEU A 1 88 ? 4.546 -2.773 14.541 1.00 95.50 88 LEU A N 1
ATOM 679 C CA . LEU A 1 88 ? 4.360 -3.367 15.868 1.00 95.50 88 LEU A CA 1
ATOM 680 C C . LEU A 1 88 ? 5.415 -2.892 16.874 1.00 95.50 88 LEU A C 1
ATOM 682 O O . LEU A 1 88 ? 5.091 -2.629 18.025 1.00 95.50 88 LEU A O 1
ATOM 686 N N . GLU A 1 89 ? 6.672 -2.776 16.447 1.00 97.75 89 GLU A N 1
ATOM 687 C CA . GLU A 1 89 ? 7.793 -2.440 17.333 1.00 97.75 89 GLU A CA 1
ATOM 688 C C . GLU A 1 89 ? 7.962 -0.927 17.536 1.00 97.75 89 GLU A C 1
ATOM 690 O O . GLU A 1 89 ? 8.429 -0.496 18.587 1.00 97.75 89 GLU A O 1
ATOM 695 N N . LYS A 1 90 ? 7.614 -0.107 16.534 1.00 96.94 90 LYS A N 1
ATOM 696 C CA . LYS A 1 90 ? 7.895 1.343 16.522 1.00 96.94 90 LYS A CA 1
ATOM 697 C C . LYS A 1 90 ? 6.644 2.208 16.409 1.00 96.94 90 LYS A C 1
ATOM 699 O O . LYS A 1 90 ? 6.747 3.427 16.507 1.00 96.94 90 LYS A O 1
ATOM 704 N N . GLY A 1 91 ? 5.482 1.617 16.128 1.00 95.94 91 GLY A N 1
ATOM 705 C CA . GLY A 1 91 ? 4.229 2.347 15.910 1.00 95.94 91 GLY A CA 1
ATOM 706 C C . GLY A 1 91 ? 4.167 3.133 14.594 1.00 95.94 91 GLY A C 1
ATOM 707 O O . GLY A 1 91 ? 3.165 3.790 14.322 1.00 95.94 91 GLY A O 1
ATOM 708 N N . ILE A 1 92 ? 5.211 3.088 13.759 1.00 95.94 92 ILE A N 1
ATOM 709 C CA . ILE A 1 92 ? 5.302 3.887 12.535 1.00 95.94 92 ILE A CA 1
ATOM 710 C C . ILE A 1 92 ? 6.046 3.147 11.422 1.00 95.94 92 ILE A C 1
ATOM 712 O O . ILE A 1 92 ? 6.986 2.390 11.655 1.00 95.94 92 ILE A O 1
ATOM 716 N N . MET A 1 93 ? 5.633 3.396 10.180 1.00 97.31 93 MET A N 1
ATOM 717 C CA . MET A 1 93 ? 6.351 2.950 8.987 1.00 97.31 93 MET A CA 1
ATOM 718 C C . MET A 1 93 ? 7.385 3.998 8.570 1.00 97.31 93 MET A C 1
ATOM 720 O O . MET A 1 93 ? 7.051 5.171 8.428 1.00 97.31 93 MET A O 1
ATOM 724 N N . GLU A 1 94 ? 8.611 3.569 8.271 1.00 97.94 94 GLU A N 1
ATOM 725 C CA . GLU A 1 94 ? 9.654 4.437 7.712 1.00 97.94 94 GLU A CA 1
ATOM 726 C C . GLU A 1 94 ? 9.247 4.990 6.325 1.00 97.94 94 GLU A C 1
ATOM 728 O O . GLU A 1 94 ? 9.117 4.209 5.367 1.00 97.94 94 GLU A O 1
ATOM 733 N N . PRO A 1 95 ? 9.082 6.322 6.161 1.00 97.75 95 PRO A N 1
ATOM 734 C CA . PRO A 1 95 ? 8.663 6.920 4.894 1.00 97.75 95 PRO A CA 1
ATOM 735 C C . PRO A 1 95 ? 9.560 6.551 3.711 1.00 97.75 95 PRO A C 1
ATOM 737 O O . PRO A 1 95 ? 9.056 6.296 2.615 1.00 97.75 95 PRO A O 1
ATOM 740 N N . ARG A 1 96 ? 10.882 6.465 3.921 1.00 98.06 96 ARG A N 1
ATOM 741 C CA . ARG A 1 96 ? 11.840 6.184 2.838 1.00 98.06 96 ARG A CA 1
ATOM 742 C C . ARG A 1 96 ? 11.748 4.769 2.282 1.00 98.06 96 ARG A C 1
ATOM 744 O O . ARG A 1 96 ? 12.141 4.560 1.143 1.00 98.06 96 ARG A O 1
ATOM 751 N N . LYS A 1 97 ? 11.212 3.818 3.047 1.00 98.25 97 LYS A N 1
ATOM 752 C CA . LYS A 1 97 ? 11.026 2.429 2.603 1.00 98.25 97 LYS A CA 1
ATOM 753 C C . LYS A 1 97 ? 9.665 2.213 1.936 1.00 98.25 97 LYS A C 1
ATOM 755 O O . LYS A 1 97 ? 9.442 1.207 1.274 1.00 98.25 97 LYS A O 1
ATOM 760 N N . CYS A 1 98 ? 8.723 3.144 2.091 1.00 98.50 98 CYS A N 1
ATOM 761 C CA . CYS A 1 98 ? 7.350 2.933 1.652 1.00 98.50 98 CYS A CA 1
ATOM 762 C C . CYS A 1 98 ? 7.187 2.814 0.130 1.00 98.50 98 CYS A C 1
ATOM 764 O O . CYS A 1 98 ? 7.927 3.400 -0.664 1.00 98.50 98 CYS A O 1
ATOM 766 N N . CYS A 1 99 ? 6.163 2.068 -0.293 1.00 98.25 99 CYS A N 1
ATOM 767 C CA . CYS A 1 99 ? 5.781 1.969 -1.694 1.00 98.25 99 CYS A CA 1
ATOM 768 C C . CYS A 1 99 ? 5.389 3.347 -2.230 1.00 98.25 99 CYS A C 1
ATOM 770 O O . CYS A 1 99 ? 4.427 3.952 -1.772 1.00 98.25 99 CYS A O 1
ATOM 772 N N . ILE A 1 100 ? 6.068 3.800 -3.282 1.00 97.81 100 ILE A N 1
A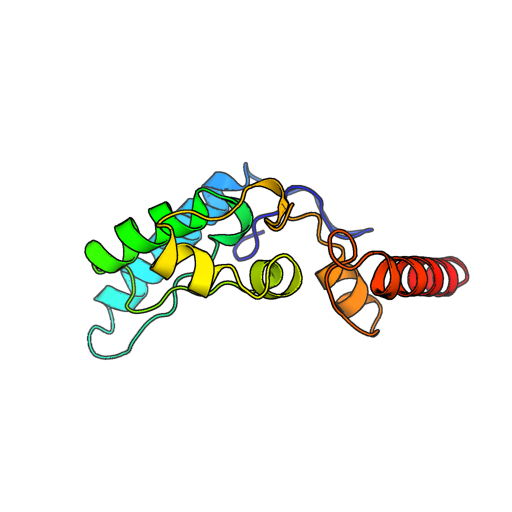TOM 773 C CA . ILE A 1 100 ? 5.744 5.066 -3.958 1.00 97.81 100 ILE A CA 1
ATOM 774 C C . ILE A 1 100 ? 4.711 4.905 -5.076 1.00 97.81 100 ILE A C 1
ATOM 776 O O . ILE A 1 100 ? 4.600 5.752 -5.952 1.00 97.81 100 ILE A O 1
ATOM 780 N N . THR A 1 101 ? 4.012 3.768 -5.101 1.00 97.31 101 THR A N 1
ATOM 781 C CA . THR A 1 101 ? 2.831 3.543 -5.947 1.00 97.31 101 THR A CA 1
ATOM 782 C C . THR A 1 101 ? 3.058 3.661 -7.467 1.00 97.31 101 THR A C 1
ATOM 784 O O . THR A 1 101 ? 2.117 3.723 -8.251 1.00 97.31 101 THR A O 1
ATOM 787 N N . CYS A 1 102 ? 4.316 3.582 -7.909 1.00 97.12 102 CYS A N 1
ATOM 788 C CA . CYS A 1 102 ? 4.745 3.851 -9.286 1.00 97.12 102 CYS A CA 1
ATOM 789 C C . CYS A 1 102 ? 4.340 2.804 -10.344 1.00 97.12 102 CYS A C 1
ATOM 791 O O . CYS A 1 102 ? 4.829 2.849 -11.469 1.00 97.12 102 CYS A O 1
ATOM 793 N N . SER A 1 103 ? 3.532 1.810 -9.971 1.00 97.06 103 SER A N 1
ATOM 794 C CA . SER A 1 103 ? 3.036 0.723 -10.827 1.00 97.06 103 SER A CA 1
ATOM 795 C C . SER A 1 103 ? 4.066 -0.178 -11.522 1.00 97.06 103 SER A C 1
ATOM 797 O O . SER A 1 103 ? 3.663 -1.100 -12.226 1.00 97.06 103 SER A O 1
ATOM 799 N N . ARG A 1 104 ? 5.372 -0.013 -11.287 1.00 97.25 104 ARG A N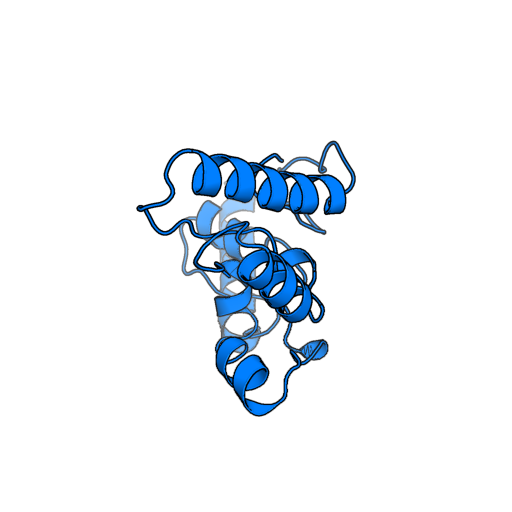 1
ATOM 800 C CA . ARG A 1 104 ? 6.407 -0.829 -11.946 1.00 97.25 104 ARG A CA 1
ATOM 801 C C . ARG A 1 104 ? 6.338 -2.321 -11.609 1.00 97.25 104 ARG A C 1
ATOM 803 O O . ARG A 1 104 ? 6.614 -3.135 -12.480 1.00 97.25 104 ARG A O 1
ATOM 810 N N . CYS A 1 105 ? 5.924 -2.686 -10.394 1.00 97.31 105 CYS A N 1
ATOM 811 C CA . CYS A 1 105 ? 5.670 -4.088 -10.045 1.00 97.31 105 CYS A CA 1
ATOM 812 C C . CYS A 1 105 ? 4.557 -4.688 -10.920 1.00 97.31 105 CYS A C 1
ATOM 814 O O . CYS A 1 105 ? 4.742 -5.738 -11.518 1.00 97.31 105 CYS A O 1
ATOM 816 N N . SER A 1 106 ? 3.440 -3.979 -11.093 1.00 95.88 106 SER A N 1
ATOM 817 C CA . SER A 1 106 ? 2.361 -4.417 -11.988 1.00 95.88 106 SER A CA 1
ATOM 818 C C . SER A 1 106 ? 2.782 -4.412 -13.455 1.00 95.88 106 SER A C 1
ATOM 820 O O . SER A 1 106 ? 2.351 -5.268 -14.213 1.00 95.88 106 SER A O 1
ATOM 822 N N . GLN A 1 107 ? 3.655 -3.492 -13.861 1.00 96.56 107 GLN A N 1
ATOM 823 C CA . GLN A 1 107 ? 4.201 -3.497 -15.212 1.00 96.56 107 GLN A CA 1
ATOM 824 C C . GLN A 1 107 ? 5.037 -4.757 -15.493 1.00 96.56 107 GLN A C 1
ATOM 826 O O . GLN A 1 107 ? 4.915 -5.320 -16.574 1.00 96.56 107 GLN A O 1
ATOM 831 N N . LEU A 1 108 ? 5.847 -5.222 -14.532 1.00 96.88 108 LEU A N 1
ATOM 832 C CA . LEU A 1 108 ? 6.569 -6.497 -14.651 1.00 96.88 108 LEU A CA 1
ATOM 833 C C . LEU A 1 108 ? 5.602 -7.681 -14.796 1.00 96.88 108 LEU A C 1
ATOM 835 O O . LEU A 1 108 ? 5.850 -8.561 -15.617 1.00 96.88 108 LEU A O 1
ATOM 839 N N . MET A 1 109 ? 4.482 -7.669 -14.064 1.00 95.19 109 MET A N 1
ATOM 840 C CA . MET A 1 109 ? 3.433 -8.686 -14.214 1.00 95.19 109 MET A CA 1
ATOM 841 C C . MET A 1 109 ? 2.825 -8.671 -15.620 1.00 95.19 109 MET A C 1
ATOM 843 O O . MET A 1 109 ? 2.692 -9.724 -16.229 1.00 95.19 109 MET A O 1
ATOM 847 N N . ILE A 1 110 ? 2.504 -7.487 -16.157 1.00 94.50 110 ILE A N 1
ATOM 848 C CA . ILE A 1 110 ? 1.979 -7.331 -17.527 1.00 94.50 110 ILE A CA 1
ATOM 849 C C . ILE A 1 110 ? 2.983 -7.851 -18.558 1.00 94.50 110 ILE A C 1
ATOM 851 O O . ILE A 1 110 ? 2.602 -8.482 -19.536 1.00 94.50 110 ILE A O 1
ATOM 855 N N . TYR A 1 111 ? 4.275 -7.621 -18.328 1.00 94.50 111 TYR A N 1
ATOM 856 C CA . TYR A 1 111 ? 5.340 -8.148 -19.178 1.00 94.50 111 TYR A CA 1
ATOM 857 C C . TYR A 1 111 ? 5.554 -9.665 -19.030 1.00 94.50 111 TYR A C 1
ATOM 859 O O . TYR A 1 111 ? 6.414 -10.214 -19.715 1.00 94.50 111 TYR A O 1
ATOM 867 N N . GLY A 1 112 ? 4.825 -10.343 -18.135 1.00 94.62 112 GLY A N 1
ATOM 868 C CA . GLY A 1 112 ? 4.947 -11.783 -17.912 1.00 94.62 112 GLY A CA 1
ATOM 869 C C . GLY A 1 112 ? 6.304 -12.195 -17.339 1.00 94.62 112 GLY A C 1
ATOM 870 O O . GLY A 1 112 ? 6.809 -13.266 -17.663 1.00 94.62 112 GLY A O 1
ATOM 871 N N . THR A 1 113 ? 6.937 -11.337 -16.531 1.00 95.06 113 THR A N 1
ATOM 872 C CA . THR A 1 113 ? 8.278 -11.583 -15.978 1.00 95.06 113 THR A CA 1
ATOM 873 C C . THR A 1 113 ? 8.302 -11.567 -14.446 1.00 95.06 113 THR A C 1
ATOM 875 O O . THR A 1 113 ? 7.288 -11.351 -13.776 1.00 95.06 113 THR A O 1
ATOM 878 N N . LYS A 1 114 ? 9.488 -11.803 -13.872 1.00 95.00 114 LYS A N 1
ATOM 879 C CA . LYS A 1 114 ? 9.725 -11.785 -12.423 1.00 95.00 114 LYS A CA 1
ATOM 880 C C . LYS A 1 114 ? 9.301 -10.436 -11.837 1.00 95.00 114 LYS A C 1
ATOM 882 O O . LYS A 1 114 ? 9.748 -9.387 -12.297 1.00 95.00 114 LYS A O 1
ATOM 887 N N . THR A 1 115 ? 8.456 -10.477 -10.811 1.00 94.88 115 THR A N 1
ATOM 888 C CA . THR A 1 115 ? 7.851 -9.289 -10.197 1.00 94.88 115 THR A CA 1
ATOM 889 C C . THR A 1 115 ? 8.460 -8.993 -8.830 1.00 94.88 115 THR A C 1
ATOM 891 O O . THR A 1 115 ? 8.647 -9.899 -8.028 1.00 94.88 115 THR A O 1
ATOM 894 N N . GLY A 1 116 ? 8.723 -7.710 -8.568 1.00 97.25 116 GLY A N 1
ATOM 895 C CA . GLY A 1 116 ? 9.189 -7.180 -7.284 1.00 97.25 116 GLY A CA 1
ATOM 896 C C . GLY A 1 116 ? 9.271 -5.654 -7.303 1.00 97.25 116 GLY A C 1
ATOM 897 O O . GLY A 1 116 ? 8.653 -5.005 -8.161 1.00 97.25 116 GLY A O 1
ATOM 898 N N . CYS A 1 117 ? 10.003 -5.051 -6.360 1.00 98.44 117 CYS A N 1
ATOM 899 C CA . CYS A 1 117 ? 10.092 -3.596 -6.252 1.00 98.44 117 CYS A CA 1
ATOM 900 C C . CYS A 1 117 ? 11.250 -3.024 -7.079 1.00 98.44 117 CYS A C 1
ATOM 902 O O . CYS A 1 117 ? 12.393 -2.996 -6.648 1.00 98.44 117 CYS A O 1
ATOM 904 N N . VAL A 1 118 ? 10.950 -2.435 -8.238 1.00 98.25 118 VAL A N 1
ATOM 905 C CA . VAL A 1 118 ? 11.977 -1.791 -9.087 1.00 98.25 118 VAL A CA 1
ATOM 906 C C . VAL A 1 118 ? 12.693 -0.614 -8.403 1.00 98.25 118 VAL A C 1
ATOM 908 O O . VAL A 1 118 ? 13.779 -0.233 -8.829 1.00 98.25 118 VAL A O 1
ATOM 911 N N . ILE A 1 119 ? 12.077 -0.012 -7.383 1.00 97.94 119 ILE A N 1
ATOM 912 C CA . ILE A 1 119 ? 12.609 1.172 -6.698 1.00 97.94 119 ILE A CA 1
ATOM 913 C C . ILE A 1 119 ? 13.494 0.775 -5.518 1.00 97.94 119 ILE A C 1
ATOM 915 O O . ILE A 1 119 ? 14.636 1.211 -5.453 1.00 97.94 119 ILE A O 1
ATOM 919 N N . HIS A 1 120 ? 12.976 -0.060 -4.616 1.00 98.00 120 HIS A N 1
ATOM 920 C CA . HIS A 1 120 ? 13.663 -0.409 -3.368 1.00 98.00 120 HIS A CA 1
ATOM 921 C C . HIS A 1 120 ? 14.604 -1.608 -3.507 1.00 98.00 120 HIS A C 1
ATOM 923 O O . HIS A 1 120 ? 15.584 -1.673 -2.783 1.00 98.00 120 HIS A O 1
ATOM 929 N N . ASP A 1 121 ? 14.394 -2.463 -4.514 1.00 97.56 121 ASP A N 1
ATOM 930 C CA . ASP A 1 121 ? 15.270 -3.594 -4.853 1.00 97.56 121 ASP A CA 1
ATOM 931 C C . ASP A 1 121 ? 15.909 -3.377 -6.238 1.00 97.56 121 ASP A C 1
ATOM 933 O O . ASP A 1 121 ? 15.890 -4.241 -7.126 1.00 97.56 121 ASP A O 1
ATOM 937 N N . SER A 1 122 ? 16.397 -2.156 -6.475 1.00 97.75 122 SER A N 1
ATOM 938 C CA . SER A 1 122 ? 16.783 -1.695 -7.814 1.00 97.75 122 SER A CA 1
ATOM 939 C C . SER A 1 122 ? 17.920 -2.507 -8.444 1.00 97.75 122 SER A C 1
ATOM 941 O O . SER A 1 122 ? 17.884 -2.741 -9.652 1.00 97.75 122 SER A O 1
ATOM 943 N N . GLU A 1 123 ? 18.864 -3.011 -7.649 1.00 98.12 123 GLU A N 1
ATOM 944 C CA . GLU A 1 123 ? 19.974 -3.856 -8.114 1.00 98.12 123 GLU A CA 1
ATOM 945 C C . GLU A 1 123 ? 19.480 -5.114 -8.842 1.00 98.12 123 GLU A C 1
ATOM 947 O O . GLU A 1 123 ? 20.051 -5.517 -9.854 1.00 98.12 123 GLU A O 1
ATOM 952 N N . ILE A 1 124 ? 18.364 -5.688 -8.383 1.00 97.94 124 ILE A N 1
ATOM 953 C CA . ILE A 1 124 ? 17.771 -6.898 -8.961 1.00 97.94 124 ILE A CA 1
ATOM 954 C C . ILE A 1 124 ? 16.736 -6.535 -10.029 1.00 97.94 124 ILE A C 1
ATOM 956 O O . ILE A 1 124 ? 16.783 -7.029 -11.159 1.00 97.94 124 ILE A O 1
ATOM 960 N N . TYR A 1 125 ? 15.776 -5.670 -9.697 1.00 98.19 125 TYR A N 1
ATOM 961 C CA . TYR A 1 125 ? 14.587 -5.488 -10.532 1.00 98.19 125 TYR A CA 1
ATOM 962 C C . TYR A 1 125 ? 14.717 -4.379 -11.575 1.00 98.19 125 TYR A C 1
ATOM 964 O O . TYR A 1 125 ? 13.989 -4.412 -12.571 1.00 98.19 125 TYR A O 1
ATOM 972 N N . ALA A 1 126 ? 15.634 -3.416 -11.427 1.00 97.62 126 ALA A N 1
ATOM 973 C CA . ALA A 1 126 ? 15.831 -2.398 -12.460 1.00 97.62 126 ALA A CA 1
ATOM 974 C C . ALA A 1 126 ? 16.421 -2.978 -13.761 1.00 97.62 126 ALA A C 1
ATOM 976 O O . ALA A 1 126 ? 15.899 -2.632 -14.829 1.00 97.62 126 ALA A O 1
ATOM 977 N N . PRO A 1 127 ? 17.423 -3.884 -13.738 1.00 97.75 127 PRO A N 1
ATOM 978 C CA . PRO A 1 127 ? 17.886 -4.570 -14.944 1.00 97.75 127 PRO A CA 1
ATOM 979 C C . PRO A 1 127 ? 16.784 -5.399 -15.617 1.00 97.75 127 PRO A C 1
ATOM 981 O O . PRO A 1 127 ? 16.595 -5.295 -16.831 1.00 97.75 127 PRO A O 1
ATOM 984 N N . ILE A 1 128 ? 16.004 -6.154 -14.832 1.00 97.25 128 ILE A N 1
ATOM 985 C CA . ILE A 1 128 ? 14.876 -6.962 -15.331 1.00 97.25 128 ILE A CA 1
ATOM 986 C C . ILE A 1 128 ? 13.841 -6.062 -16.015 1.00 97.25 128 ILE A C 1
ATOM 988 O O . ILE A 1 128 ? 13.444 -6.324 -17.151 1.00 97.25 128 ILE A O 1
ATOM 992 N N . PHE A 1 129 ? 13.456 -4.959 -15.367 1.00 97.00 129 PHE A N 1
ATOM 993 C CA . PHE A 1 129 ? 12.495 -3.999 -15.907 1.00 97.00 129 PHE A CA 1
ATOM 994 C C . PHE A 1 129 ? 12.971 -3.367 -17.219 1.00 97.00 129 PHE A C 1
ATOM 996 O O . PHE A 1 129 ? 12.196 -3.260 -18.173 1.00 97.00 129 PHE A O 1
ATOM 1003 N N . LYS A 1 130 ? 14.247 -2.963 -17.292 1.00 95.94 130 LYS A N 1
ATOM 1004 C CA . LYS A 1 130 ? 14.849 -2.397 -18.510 1.00 95.94 130 LYS A CA 1
ATOM 1005 C C . LYS A 1 130 ? 14.839 -3.412 -19.652 1.00 95.94 130 LYS A C 1
ATOM 1007 O O . LYS A 1 130 ? 14.413 -3.067 -20.750 1.00 95.94 130 LYS A O 1
ATOM 1012 N N . LYS A 1 131 ? 15.257 -4.656 -19.390 1.00 95.56 131 LYS A N 1
ATOM 1013 C CA . LYS A 1 131 ? 15.264 -5.732 -20.392 1.00 95.56 131 LYS A CA 1
ATOM 1014 C C . LYS A 1 131 ? 13.855 -6.023 -20.912 1.00 95.56 131 LYS A C 1
ATOM 1016 O O . LYS A 1 131 ? 13.649 -6.032 -22.120 1.00 95.56 131 LYS A O 1
ATOM 1021 N N . ALA A 1 132 ? 12.886 -6.189 -20.013 1.00 93.44 132 ALA A N 1
ATOM 1022 C CA . ALA A 1 132 ? 11.499 -6.465 -20.381 1.00 93.44 132 ALA A CA 1
ATOM 1023 C C . ALA A 1 132 ? 10.867 -5.322 -21.195 1.00 93.44 132 ALA A C 1
ATOM 1025 O O . ALA A 1 132 ? 10.151 -5.572 -22.159 1.00 93.44 132 ALA A O 1
ATOM 1026 N N . THR A 1 133 ? 11.189 -4.067 -20.861 1.00 91.44 133 THR A N 1
ATOM 1027 C CA . THR A 1 133 ? 10.693 -2.897 -21.605 1.00 91.44 133 THR A CA 1
ATOM 1028 C C . THR A 1 133 ? 11.240 -2.836 -23.035 1.00 91.44 133 THR A C 1
ATOM 1030 O O . THR A 1 133 ? 10.513 -2.403 -23.923 1.00 91.44 133 THR A O 1
ATOM 1033 N N . LYS A 1 134 ? 12.493 -3.256 -23.270 1.00 89.19 134 LYS A N 1
ATOM 1034 C CA . LYS A 1 134 ? 13.102 -3.268 -24.613 1.00 89.19 134 LYS A CA 1
ATOM 1035 C C . LYS A 1 134 ? 12.499 -4.343 -25.516 1.00 89.19 134 LYS A C 1
ATOM 1037 O O . LYS A 1 134 ? 12.042 -4.016 -26.600 1.00 89.19 134 LYS A O 1
ATOM 1042 N N . ILE A 1 135 ? 12.398 -5.579 -25.020 1.00 79.69 135 ILE A N 1
ATOM 1043 C CA . ILE A 1 135 ? 11.856 -6.721 -25.784 1.00 79.69 135 ILE A CA 1
ATOM 1044 C C . ILE A 1 135 ? 10.450 -6.429 -26.326 1.00 79.69 135 ILE A C 1
ATOM 1046 O O . ILE A 1 135 ? 10.095 -6.879 -27.407 1.00 79.69 135 ILE A O 1
ATOM 1050 N N . LEU A 1 136 ? 9.637 -5.688 -25.572 1.00 71.31 136 LEU A N 1
ATOM 1051 C CA . LEU A 1 136 ? 8.277 -5.326 -25.976 1.00 71.31 136 LEU A CA 1
ATOM 1052 C C . LEU A 1 136 ? 8.188 -4.037 -26.797 1.00 71.31 136 LEU A C 1
ATOM 1054 O O . LEU A 1 136 ? 7.128 -3.762 -27.336 1.00 71.31 136 LEU A O 1
ATOM 1058 N N . ALA A 1 137 ? 9.246 -3.227 -26.854 1.00 70.06 137 ALA A N 1
ATOM 1059 C CA . ALA A 1 137 ? 9.315 -2.083 -27.764 1.00 70.06 137 ALA A CA 1
ATOM 1060 C C . ALA A 1 137 ? 9.781 -2.492 -29.173 1.00 70.06 137 ALA A C 1
ATOM 1062 O O . ALA A 1 137 ? 9.591 -1.736 -30.117 1.00 70.06 137 ALA A O 1
ATOM 1063 N N . GLU A 1 138 ? 10.417 -3.659 -29.286 1.00 62.41 138 GLU A N 1
ATOM 1064 C CA . GLU A 1 138 ? 10.907 -4.257 -30.535 1.00 62.41 138 GLU A CA 1
ATOM 1065 C C . GLU A 1 138 ? 9.880 -5.203 -31.189 1.00 62.41 138 GLU A C 1
ATOM 1067 O O . GLU A 1 138 ? 10.129 -5.715 -32.279 1.00 62.41 138 GLU A O 1
ATOM 1072 N N . LYS A 1 139 ? 8.743 -5.443 -30.525 1.00 57.19 139 LYS A N 1
ATOM 1073 C CA . LYS A 1 139 ? 7.575 -6.158 -31.055 1.00 57.19 139 LYS A CA 1
ATOM 1074 C C . LYS A 1 139 ? 6.494 -5.165 -31.447 1.00 57.19 139 LYS A C 1
ATOM 1076 O O . LYS A 1 139 ? 5.809 -5.446 -32.450 1.00 57.19 139 LYS A O 1
#

pLDDT: mean 95.1, std 6.3, range [57.19, 98.5]

InterPro domains:
  IPR013785 Aldolase-type TIM barrel [G3DSA:3.20.20.70] (6-130)

Radius of gyration: 16.33 Å; chains: 1; bounding box: 43×26×48 Å

Organism: NCBI:txid412755

Sequence (139 aa):
HINRPYDRPVKGGYNEPEHPLHGVQRLFKLSGEIQKAVPDLPVVGSGYSWLRQFGGAAVAANVENGQHALAGFGRQAFAYPNFARDLLEKGIMEPRKCCITCSRCSQLMIYGTKTGCVIHDSEIYAPIFKKATKILAEK

Foldseek 3Di:
DQAAQAPAEAVVDDDDPDHSVVSLVNQLQVLQVVCVVPVPDFGEGEDLLCVWFCSLVVQVVSCVVRSGVHYDDDQQCQQPVCQVVCCVPPVTGDNVSGDNRNCLQVNCVVLVHDGGDCPRPVVPVVVVSVVSVVVVVVD

Secondary structure (DSSP, 8-state):
-TT---SSPPTT-PPPSS-HHHHHHHHHHHHHHHHHHSTTSPPEE--GGGSGGGHHHHHHHHHHTTS-SEE--SHHHHH-TTHHHHHHHHSS--GGGS----SHHHHHHHTTS--S-TTTTHHHHHHHHHHHHHHTT--

=== Feature glossary ===
Reading guide. The protein is described through the following features:

Foldseek 3Di. A 3Di character summarizes, for each residue, the relative orientation of the Cα frame of its nearest spatial neighbor. Because it encodes fold topology rather than chemistry, 3Di alignments detect remote structural similarity that sequence alignment misses.

Contact-map, Ramachandran, and PAE plots. Plot images: a contact map (which residues are close in 3D, as an N×N binary image), a Ramachandran scatter (backbone torsion angles, revealing secondary-structure composition at a glance), and — for AlphaFold st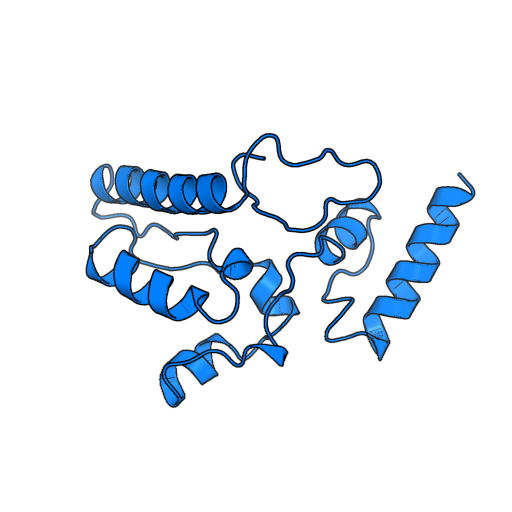ructures — a PAE heatmap (pairwise prediction confidence).

Radius of gyration, Cα contacts, bounding box. Radius of gyration (Rg) is the root-mean-square distance of Cα atoms from their centroid — a single number for overall size and compactness. A globular domain of N residues has Rg ≈ 2.2·N^0.38 Å; an extended or disordered chain has a much larger Rg. The Cα contact count is the number of residue pairs whose Cα atoms are within 8 Å and are more than four positions apart in sequence — a standard proxy for tertiary packing density. The bounding box is the smallest axis-aligned box enclosing all Cα atoms.

Secondary structure (8-state, DSSP). Eight-state secondary structure (DSSP): H is the canonical α-helix, G the tighter 3₁₀-helix, I the wider π-helix; E/B are β-structure, T and S are turns and bends, and '-' is everything else. DSSP derives these from the pattern of main-chain N–H···O=C hydrogen bonds, not from the sequence.

B-factor. B-factor (Debye–Waller factor) reflects atomic displacement in the crystal lattice. It is an experimental observable (units Å²), not a prediction; low values mean the atom is pinned down, high values mean it moves or is heterogeneous across the crystal.

pLDDT. pLDDT is the predicted lDDT-Cα score: AlphaFold's confidence that the local environment of each residue (all inter-atomic distances within 15 Å) is correctly placed. It is a per-residue number between 0 and 100, with higher meaning more reliable.

Nearest PDB structures. Nearest PDB neighbors are the top structural matches found by Foldseek when searching this structure against the entire Protein Data Bank. Each hit reports a TM-score (0 to 1; >0.5 almost always implies the same fold) and an E-value. These are *structural* homologs — they may share no detectable sequence similarity.

Solvent-accessible surface area. Accessible surface area quantifies burial. A residue with SASA near zero is packed into the hydrophobic core; one with SASA >100 Å² sits on the surface. Computed here via the Shrake–Rupley numerical algorithm with a 1.4 Å probe.

Rendered structure images. Structure images are PyMOL renders from six orthogonal camera directions. Cartoon representation draws helices as coils and strands as arrows; sticks shows the backbone as bonds; surface shows the solvent-excluded envelope. Rainbow coloring maps sequence position to hue (blue→red, N→C); chain coloring assigns a distinct color per polypeptide.

Backbone torsions (φ/ψ). φ (phi) and ψ (psi) are the two rotatable backbone dihedrals per residue: φ is the C(i-1)–N–Cα–C torsion, ψ is the N–Cα–C–N(i+1) torsion, both in degrees on (−180°, 180°]. α-helical residues cluster near (−60°, −45°); β-strand residues near (−120°, +130°). A Ramachandran plot is simply a scatter of (φ, ψ) for every residue.

Predicted aligned error. Predicted Aligned Error (PAE) is an AlphaFold confidence matrix: entry (i, j) is the expected error in the position of residue j, in ångströms, when the prediction is superimposed on the true structure at residue i. Low PAE within a block of residues means that block is internally rigid and well-predicted; high PAE between two blocks means their relative placement is uncertain even if each block individually is confident.

mmCIF coordinates. Structure coordinates are given as an mmCIF _atom_site loop: one row per atom with element, residue name, chain id, sequence number, and x/y/z position in Å. Only the four main-chain atoms per residue are included here; side chains are omitted to keep the record compact.

InterPro / GO / CATH / organism. Database cross-references. InterPro integrates a dozen domain/family signature databases into unified entries with residue-range hits. GO terms attach function/process/location labels with evidence codes. CATH codes position the fold in a four-level structural taxonomy. Organism is the NCBI-taxonomy species name.

Secondary structure (3-state, P-SEA). SS3 is a coarse helix/strand/coil call (letters a/b/c) made by the P-SEA algorithm from inter-Cα distances and dihedrals. It is less detailed than DSSP but needs only Cα positions.

Sequence. Sequence gives the chain of amino acids in standard one-letter code (A=alanine, C=cysteine, …, Y=tyrosine), read N→C. It is the only feature that is directly encoded by the gene; all structural features are derived from the folded form of this sequence.